Protein AF-Q9RZI8-F1 (afdb_monomer)

Solvent-accessible surface area (backbone atoms only — not comparable to full-atom values): 9640 Å² total; per-residue (Å²): 142,87,38,66,66,55,53,52,57,44,60,79,72,46,93,62,96,68,88,49,76,73,58,63,74,67,53,91,67,82,58,75,85,74,64,42,71,61,51,40,54,60,47,50,27,44,50,46,47,72,62,28,57,43,73,90,39,46,62,63,35,46,77,62,72,46,85,73,79,56,36,79,92,46,72,69,38,51,48,39,45,48,29,50,51,37,22,50,47,36,54,76,70,68,52,51,74,70,55,52,55,54,57,54,66,72,39,59,71,59,42,52,50,30,31,73,76,70,73,37,51,53,68,54,55,48,20,53,52,42,32,53,49,48,62,73,65,33,80,91,45,50,85,73,63,79,75,83,37,70,97,55,57,60,52,79,65,51,66,67,133

Mean predicted aligned error: 4.91 Å

Radius of gyration: 16.37 Å; Cα contacts (8 Å, |Δi|>4): 149; chains: 1; bounding box: 38×39×42 Å

Secondary structure (DSSP, 8-state):
---HHHHHHHHHH--SS---HHHHTTS-PPPGGG--HHHHHHHHHHHHHHH--SGGGHHHHHHTT--SPPPPP-HHHHHHHHHHHHHHHHHHTT--HHHHHHHHHT-HHHHHHHHHHHSS-HHHHHHHHHHHHHHHH-GGGGGG-----TTSSGGGG----

Organism: Deinococcus radiodurans (strain ATCC 13939 / DSM 20539 / JCM 16871 / CCUG 27074 / LMG 4051 / NBRC 15346 / NCIMB 9279 / VKM B-1422 / R1) (NCBI:txid243230)

pLDDT: mean 90.49, std 10.4, range [55.91, 98.44]

Sequence (161 aa):
MNSYVLDYSARQKVGGTHLTYNYLKQFPVLPPSVFNPSRLAFITPRVLELTYTAHDLSGFARDLGYAGEPFTWDDERRFWLRAELDALYFLLYGIERPDVDYIMETFPIVKRKDVAAHGSYRTKEAILSVYDELTALGLERLHEYASRVPGGAVAGGWGPE

Foldseek 3Di:
DDALVQVLQLVVQDPDPDDDPVSVVVGPDQDPVLCDQLNQQLLVLLVQLLPQQDPVCVVVCVVQVHPDHGHHDDPQLNLQSRLLVNLVVCVSVVPDLVRLLVSLVVCVVLQVVCCVVPVGSVSSVSNSVSNVVCVVCDSVRSVVDDGPRPDDDRNNPDGGD

Structure (mmCIF, N/CA/C/O backbone):
data_AF-Q9RZI8-F1
#
_entry.id   AF-Q9RZI8-F1
#
loop_
_atom_site.group_PDB
_atom_site.id
_atom_site.type_symbol
_atom_site.label_atom_id
_atom_site.label_alt_id
_atom_site.label_comp_id
_atom_site.label_asym_id
_atom_site.label_entity_id
_atom_site.label_seq_id
_atom_site.pdbx_PDB_ins_code
_atom_site.Cartn_x
_atom_site.Cartn_y
_atom_site.Cartn_z
_atom_site.occupancy
_atom_site.B_iso_or_equiv
_atom_site.auth_seq_id
_atom_site.auth_comp_id
_atom_site.auth_asym_id
_atom_site.auth_atom_id
_atom_site.pdbx_PDB_model_num
ATOM 1 N N . MET A 1 1 ? 6.864 -5.071 5.137 1.00 55.91 1 MET A N 1
ATOM 2 C CA . MET A 1 1 ? 6.200 -4.705 6.409 1.00 55.91 1 MET A CA 1
ATOM 3 C C . MET A 1 1 ? 5.611 -3.293 6.328 1.00 55.91 1 MET A C 1
ATOM 5 O O . MET A 1 1 ? 5.849 -2.495 7.214 1.00 55.91 1 MET A O 1
ATOM 9 N N . ASN A 1 2 ? 4.876 -2.970 5.262 1.00 72.44 2 ASN A N 1
ATOM 10 C CA . ASN A 1 2 ? 4.248 -1.656 5.084 1.00 72.44 2 ASN A CA 1
ATOM 11 C C . ASN A 1 2 ? 2.818 -1.905 4.604 1.00 72.44 2 ASN A C 1
ATOM 13 O O . ASN A 1 2 ? 2.560 -1.828 3.407 1.00 72.44 2 ASN A O 1
ATOM 17 N N . SER A 1 3 ? 1.942 -2.328 5.514 1.00 81.62 3 SER A N 1
ATOM 18 C CA . SER A 1 3 ? 0.512 -2.466 5.235 1.00 81.62 3 SER A CA 1
ATOM 19 C C . SER A 1 3 ? -0.312 -2.156 6.481 1.00 81.62 3 SER A C 1
ATOM 21 O O . SER A 1 3 ? 0.093 -2.506 7.594 1.00 81.62 3 SER A O 1
ATOM 23 N N . TYR A 1 4 ? -1.481 -1.534 6.308 1.00 86.00 4 TYR A N 1
ATOM 24 C CA . TYR A 1 4 ? -2.331 -1.134 7.441 1.00 86.00 4 TYR A CA 1
ATOM 25 C C . TYR A 1 4 ? -2.773 -2.318 8.310 1.00 86.00 4 TYR A C 1
ATOM 27 O O . TYR A 1 4 ? -2.841 -2.197 9.532 1.00 86.00 4 TYR A O 1
ATOM 35 N N . VAL A 1 5 ? -3.016 -3.484 7.706 1.00 85.38 5 VAL A N 1
ATOM 36 C CA . VAL A 1 5 ? -3.376 -4.716 8.429 1.00 85.38 5 VAL A CA 1
ATOM 37 C C . VAL A 1 5 ? -2.257 -5.213 9.353 1.00 85.38 5 VAL A C 1
ATOM 39 O O . VAL A 1 5 ? -2.513 -5.620 10.493 1.00 85.38 5 VAL A O 1
ATOM 42 N N . LEU A 1 6 ? -1.000 -5.138 8.903 1.00 81.56 6 LEU A N 1
ATOM 43 C CA . LEU A 1 6 ? 0.151 -5.512 9.719 1.00 81.56 6 LEU A CA 1
ATOM 44 C C . LEU A 1 6 ? 0.400 -4.470 10.814 1.00 81.56 6 LEU A C 1
ATOM 46 O O . LEU A 1 6 ? 0.623 -4.846 11.963 1.00 81.56 6 LEU A O 1
ATOM 50 N N . ASP A 1 7 ? 0.301 -3.181 10.484 1.00 81.69 7 ASP A N 1
ATOM 51 C CA . ASP A 1 7 ? 0.449 -2.084 11.445 1.00 81.69 7 ASP A CA 1
ATOM 52 C C . ASP A 1 7 ? -0.606 -2.155 12.549 1.00 81.69 7 ASP A C 1
ATOM 54 O O . ASP A 1 7 ? -0.292 -1.964 13.727 1.00 81.69 7 ASP A O 1
ATOM 58 N N . TYR A 1 8 ? -1.851 -2.466 12.187 1.00 81.81 8 TYR A N 1
ATOM 59 C CA . TYR A 1 8 ? -2.925 -2.687 13.145 1.00 81.81 8 TYR A CA 1
ATOM 60 C C . TYR A 1 8 ? -2.581 -3.850 14.080 1.00 81.81 8 TYR A C 1
ATOM 62 O O . TYR A 1 8 ? -2.585 -3.681 15.299 1.00 81.81 8 TYR A O 1
ATOM 70 N N . SER A 1 9 ? -2.185 -4.998 13.520 1.00 79.69 9 SER A N 1
ATOM 71 C CA . SER A 1 9 ? -1.791 -6.180 14.297 1.00 79.69 9 SER A CA 1
ATOM 72 C C . SER A 1 9 ? -0.621 -5.888 15.243 1.00 79.69 9 SER A C 1
ATOM 74 O O . SER A 1 9 ? -0.635 -6.298 16.406 1.00 79.69 9 SER A O 1
ATOM 76 N N . ALA A 1 10 ? 0.375 -5.134 14.773 1.00 79.69 10 ALA A N 1
ATOM 77 C CA . ALA A 1 10 ? 1.525 -4.731 15.567 1.00 79.69 10 ALA A CA 1
ATOM 78 C C . ALA A 1 10 ? 1.121 -3.823 16.737 1.00 79.69 10 ALA A C 1
ATOM 80 O O . ALA A 1 10 ? 1.550 -4.064 17.864 1.00 79.69 10 ALA A O 1
ATOM 81 N N . ARG A 1 11 ? 0.243 -2.837 16.515 1.00 79.88 11 ARG A N 1
ATOM 82 C CA . ARG A 1 11 ? -0.242 -1.922 17.568 1.00 79.88 11 ARG A CA 1
ATOM 83 C C . ARG A 1 11 ? -0.998 -2.634 18.689 1.00 79.88 11 ARG A C 1
ATOM 85 O O . ARG A 1 11 ? -0.915 -2.196 19.829 1.00 79.88 11 ARG A O 1
ATOM 92 N N . GLN A 1 12 ? -1.683 -3.740 18.395 1.00 78.31 12 GLN A N 1
ATOM 93 C CA . GLN A 1 12 ? -2.360 -4.538 19.428 1.00 78.31 12 GLN A CA 1
ATOM 94 C C . GLN A 1 12 ? -1.389 -5.334 20.312 1.00 78.31 12 GLN A C 1
ATOM 96 O O . GLN A 1 12 ? -1.748 -5.758 21.410 1.00 78.31 12 GLN A O 1
ATOM 101 N N . LYS A 1 13 ? -0.167 -5.590 19.831 1.00 68.69 13 LYS A N 1
ATOM 102 C CA . LYS A 1 13 ? 0.814 -6.460 20.500 1.00 68.69 13 LYS A CA 1
ATOM 103 C C . LYS A 1 13 ? 1.999 -5.697 21.081 1.00 68.69 13 LYS A C 1
ATOM 105 O O . LYS A 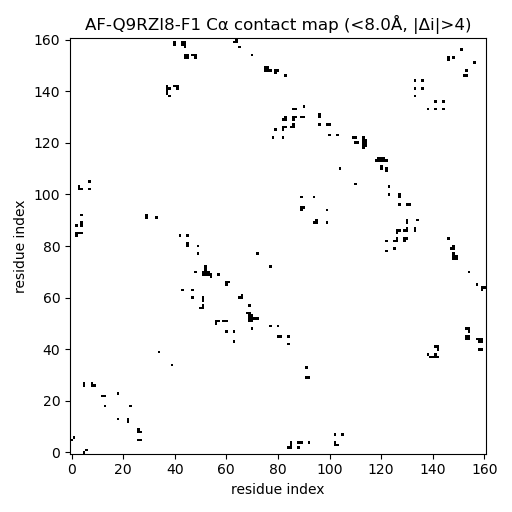1 13 ? 2.619 -6.172 22.028 1.00 68.69 13 LYS A O 1
ATOM 110 N N . VAL A 1 14 ? 2.314 -4.527 20.536 1.00 72.19 14 VAL A N 1
ATOM 111 C CA . VAL A 1 14 ? 3.476 -3.725 20.914 1.00 72.19 14 VAL A CA 1
ATOM 112 C C . VAL A 1 14 ? 3.014 -2.528 21.746 1.00 72.19 14 VAL A C 1
ATOM 114 O O . VAL A 1 14 ? 2.564 -1.519 21.215 1.00 72.19 14 VAL A O 1
ATOM 117 N N . GLY A 1 15 ? 3.148 -2.634 23.071 1.00 61.62 15 GLY A N 1
ATOM 118 C CA . GLY A 1 15 ? 2.777 -1.573 24.021 1.00 61.62 15 GLY A CA 1
ATOM 119 C C . GLY A 1 15 ? 3.808 -0.444 24.194 1.00 61.62 15 GLY A C 1
ATOM 120 O O . GLY A 1 15 ? 3.624 0.409 25.056 1.00 61.62 15 GLY A O 1
ATOM 121 N N . GLY A 1 16 ? 4.905 -0.437 23.428 1.00 65.00 16 GLY A N 1
ATOM 122 C CA . GLY A 1 16 ? 5.992 0.548 23.535 1.00 65.00 16 GLY A CA 1
ATOM 123 C C . GLY A 1 16 ? 6.615 0.899 22.179 1.00 65.00 16 GLY A C 1
ATOM 124 O O . GLY A 1 16 ? 6.138 0.468 21.138 1.00 65.00 16 GLY A O 1
ATOM 125 N N . THR A 1 17 ? 7.700 1.673 22.159 1.00 65.00 17 THR A N 1
ATOM 126 C CA . THR A 1 17 ? 8.378 2.093 20.910 1.00 65.00 17 THR A CA 1
ATOM 127 C C . THR A 1 17 ? 9.437 1.102 20.417 1.00 65.00 17 THR A C 1
ATOM 129 O O . THR A 1 17 ? 10.057 1.322 19.377 1.00 65.00 17 THR A O 1
ATOM 132 N N . HIS A 1 18 ? 9.654 0.007 21.149 1.00 59.19 18 HIS A N 1
ATOM 133 C CA . HIS A 1 18 ? 10.660 -1.003 20.836 1.00 59.19 18 HIS A CA 1
ATOM 134 C C . HIS A 1 18 ? 10.016 -2.287 20.315 1.00 59.19 18 HIS A C 1
ATOM 136 O O . HIS A 1 18 ? 9.215 -2.927 21.000 1.00 59.19 18 HIS A O 1
ATOM 142 N N . LEU A 1 19 ? 10.434 -2.705 19.120 1.00 62.00 19 LEU A N 1
ATOM 143 C CA . LEU A 1 19 ? 10.089 -4.001 18.555 1.00 62.00 19 LEU A CA 1
ATOM 144 C C . LEU A 1 19 ? 11.119 -5.040 19.017 1.00 62.00 19 LEU A C 1
ATOM 146 O O . LEU A 1 19 ? 12.236 -5.094 18.509 1.00 62.00 19 LEU A O 1
ATOM 150 N N . THR A 1 20 ? 10.763 -5.859 20.005 1.00 66.75 20 THR A N 1
ATOM 151 C CA . THR A 1 20 ? 11.610 -6.983 20.433 1.00 66.75 20 THR A CA 1
ATOM 152 C C . THR A 1 20 ? 11.391 -8.200 19.529 1.00 66.75 20 THR A C 1
ATOM 154 O O . THR A 1 20 ? 10.310 -8.388 18.967 1.00 66.75 20 THR A O 1
ATOM 157 N N . TYR A 1 21 ? 12.402 -9.072 19.415 1.00 60.22 21 TYR A N 1
ATOM 158 C CA . TYR A 1 21 ? 12.334 -10.306 18.611 1.00 60.22 21 TYR A CA 1
ATOM 159 C C . TYR A 1 21 ? 11.115 -11.185 18.938 1.00 60.22 21 TYR A C 1
ATOM 161 O O . TYR A 1 21 ? 10.581 -11.857 18.057 1.00 60.22 21 TYR A O 1
ATOM 169 N N . ASN A 1 22 ? 10.650 -11.161 20.189 1.00 60.66 22 ASN A N 1
ATOM 170 C CA . ASN A 1 22 ? 9.479 -11.920 20.621 1.00 60.66 22 ASN A CA 1
ATOM 171 C C . ASN A 1 22 ? 8.166 -11.369 20.047 1.00 60.66 22 ASN A C 1
ATOM 173 O O . ASN A 1 22 ? 7.269 -12.162 19.775 1.00 60.66 22 ASN A O 1
ATOM 177 N N . TYR A 1 23 ? 8.054 -10.054 19.825 1.00 57.78 23 TYR A N 1
ATOM 178 C CA . TYR A 1 23 ? 6.892 -9.463 19.152 1.00 57.78 23 TYR A CA 1
ATOM 179 C C . TYR A 1 23 ? 6.919 -9.731 17.649 1.00 57.78 23 TYR A C 1
ATOM 181 O O . TYR A 1 23 ? 5.894 -10.102 17.085 1.00 57.78 23 TYR A O 1
ATOM 189 N N . LEU A 1 24 ? 8.097 -9.649 17.019 1.00 60.41 24 LEU A N 1
ATOM 190 C CA . LEU A 1 24 ? 8.249 -9.935 15.589 1.00 60.41 24 LEU A CA 1
ATOM 191 C C . LEU A 1 24 ? 7.791 -11.361 15.233 1.00 60.41 24 LEU A C 1
ATOM 193 O O . LEU A 1 24 ? 7.086 -11.549 14.247 1.00 60.41 24 LEU A O 1
ATOM 197 N N . LYS A 1 25 ? 8.131 -12.358 16.062 1.00 62.91 25 LYS A N 1
ATOM 198 C CA . LYS A 1 25 ? 7.707 -13.760 15.869 1.00 62.91 25 LYS A CA 1
ATOM 199 C C . LYS A 1 25 ? 6.201 -13.995 16.040 1.00 62.91 25 LYS A C 1
ATOM 201 O O . LYS A 1 25 ? 5.721 -15.056 15.660 1.00 62.91 25 LYS A O 1
ATOM 206 N N . GLN A 1 26 ? 5.473 -13.049 16.634 1.00 70.44 26 GLN A N 1
ATOM 207 C CA . GLN A 1 26 ? 4.024 -13.142 16.843 1.00 70.44 26 GLN A CA 1
ATOM 208 C C . GLN A 1 26 ? 3.219 -12.400 15.777 1.00 70.44 26 GLN A C 1
ATOM 210 O O . GLN A 1 26 ? 1.989 -12.449 15.805 1.00 70.44 26 GLN A O 1
ATOM 215 N N . PHE A 1 27 ? 3.877 -11.683 14.865 1.00 74.75 27 PHE A N 1
ATOM 216 C CA . PHE A 1 27 ? 3.157 -10.990 13.811 1.00 74.75 27 PHE A CA 1
ATOM 217 C C . PHE A 1 27 ? 2.568 -11.997 12.829 1.00 74.75 27 PHE A C 1
ATOM 219 O O . PHE A 1 27 ? 3.256 -12.947 12.445 1.00 74.75 27 PHE A O 1
ATOM 226 N N . PRO A 1 28 ? 1.307 -11.800 12.407 1.00 75.81 28 PRO A N 1
ATOM 227 C CA . PRO A 1 28 ? 0.723 -12.620 11.368 1.00 75.81 28 PRO A CA 1
ATOM 228 C C . PRO A 1 28 ? 1.448 -12.262 10.067 1.00 75.81 28 PRO A C 1
ATOM 230 O O . PRO A 1 28 ? 1.145 -11.269 9.413 1.00 75.81 28 PRO A O 1
ATOM 233 N N . VAL A 1 29 ? 2.491 -13.012 9.727 1.00 82.12 29 VAL A N 1
ATOM 234 C CA . VAL A 1 29 ? 3.191 -12.892 8.448 1.00 82.12 29 VAL A CA 1
ATOM 235 C C . VAL A 1 29 ? 2.628 -13.969 7.538 1.00 82.12 29 VAL A C 1
ATOM 237 O O . VAL A 1 29 ? 2.623 -15.146 7.898 1.00 82.12 29 VAL A O 1
ATOM 240 N N . LEU A 1 30 ? 2.128 -13.560 6.372 1.00 86.31 30 LEU A N 1
ATOM 241 C CA . LEU A 1 30 ? 1.612 -14.497 5.378 1.00 86.31 30 LEU A CA 1
ATOM 242 C C . LEU A 1 30 ? 2.725 -15.474 4.962 1.00 86.31 30 LEU A C 1
ATOM 244 O O . LEU A 1 30 ? 3.848 -15.032 4.695 1.00 86.31 30 LEU A O 1
ATOM 248 N N . PRO A 1 31 ? 2.452 -16.790 4.903 1.00 88.62 31 PRO A N 1
ATOM 249 C CA . PRO A 1 31 ? 3.459 -17.754 4.493 1.00 88.62 31 PRO A CA 1
ATOM 250 C C . PRO A 1 31 ? 3.811 -17.564 3.008 1.00 88.62 31 PRO A C 1
ATOM 252 O O . PRO A 1 31 ? 2.955 -17.138 2.227 1.00 88.62 31 PRO A O 1
ATOM 255 N N . PRO A 1 32 ? 5.031 -17.942 2.577 1.00 88.75 32 PRO A N 1
ATOM 256 C CA . PRO A 1 32 ? 5.457 -17.814 1.181 1.00 88.75 32 PRO A CA 1
ATOM 257 C C . PRO A 1 32 ? 4.489 -18.437 0.164 1.00 88.75 32 PRO A C 1
ATOM 259 O O . PRO A 1 32 ? 4.335 -17.919 -0.935 1.00 88.75 32 PRO A O 1
ATOM 262 N N . SER A 1 33 ? 3.775 -19.501 0.549 1.00 90.31 33 SER A N 1
ATOM 263 C CA . SER A 1 33 ? 2.777 -20.182 -0.287 1.00 90.31 33 SER A CA 1
ATOM 264 C C . SER A 1 33 ? 1.598 -19.302 -0.718 1.00 90.31 33 SER A C 1
ATOM 266 O O . SER A 1 33 ? 0.904 -19.645 -1.670 1.00 90.31 33 SER A O 1
ATOM 268 N N . VAL A 1 34 ? 1.351 -18.174 -0.041 1.00 91.56 34 VAL A N 1
ATOM 269 C CA . VAL A 1 34 ? 0.324 -17.201 -0.444 1.00 91.56 34 VAL A CA 1
ATOM 270 C C . VAL A 1 34 ? 0.752 -16.425 -1.692 1.00 91.56 34 VAL A C 1
ATOM 272 O O . VAL A 1 34 ? -0.110 -15.980 -2.447 1.00 91.56 34 VAL A O 1
ATOM 275 N N . PHE A 1 35 ? 2.047 -16.278 -1.964 1.00 91.25 35 PHE A N 1
ATOM 276 C CA . PHE A 1 35 ? 2.558 -15.459 -3.064 1.00 91.25 35 PHE A CA 1
ATOM 277 C C . PHE A 1 35 ? 2.752 -16.291 -4.338 1.00 91.25 35 PHE A C 1
ATOM 279 O O . PHE A 1 35 ? 3.868 -16.606 -4.738 1.00 91.25 35 PHE A O 1
ATOM 286 N N . ASN A 1 36 ? 1.638 -16.669 -4.971 1.00 93.12 36 ASN A N 1
ATOM 287 C CA . ASN A 1 36 ? 1.650 -17.324 -6.282 1.00 93.12 36 ASN A CA 1
ATOM 288 C C . ASN A 1 36 ? 2.055 -16.339 -7.411 1.00 93.12 36 ASN A C 1
ATOM 290 O O . ASN A 1 36 ? 2.044 -15.124 -7.187 1.00 93.12 36 ASN A O 1
ATOM 294 N N . PRO A 1 37 ? 2.375 -16.823 -8.629 1.00 92.50 37 PRO A N 1
ATOM 295 C CA . PRO A 1 37 ? 2.821 -15.960 -9.728 1.00 92.50 37 PRO A CA 1
ATOM 296 C C . PRO A 1 37 ? 1.855 -14.817 -10.075 1.00 92.50 37 PRO A C 1
ATOM 298 O O . PRO A 1 37 ? 2.297 -13.694 -10.280 1.00 92.50 37 PRO A O 1
ATOM 301 N N . SER A 1 38 ? 0.538 -15.060 -10.054 1.00 91.75 38 SER A N 1
ATOM 302 C CA . SER A 1 38 ? -0.483 -14.029 -10.323 1.00 91.75 38 SER A CA 1
ATOM 303 C C . SER A 1 38 ? -0.422 -12.881 -9.304 1.00 91.75 38 SER A C 1
ATOM 305 O O . SER A 1 38 ? -0.414 -11.702 -9.660 1.00 91.75 38 SER A O 1
ATOM 307 N N . ARG A 1 39 ? -0.287 -13.213 -8.014 1.00 94.62 39 ARG A N 1
ATOM 308 C CA . ARG A 1 39 ? -0.158 -12.224 -6.931 1.00 94.62 39 ARG A CA 1
ATOM 309 C C . ARG A 1 39 ? 1.187 -11.502 -6.985 1.00 94.62 39 ARG A C 1
ATOM 311 O O . ARG A 1 39 ? 1.233 -10.299 -6.746 1.00 94.62 39 ARG A O 1
ATOM 318 N N . LEU A 1 40 ? 2.272 -12.199 -7.322 1.00 94.81 40 LEU A N 1
ATOM 319 C CA . LEU A 1 40 ? 3.593 -11.587 -7.495 1.00 94.81 40 LEU A CA 1
ATOM 320 C C . LEU A 1 40 ? 3.622 -10.617 -8.681 1.00 94.81 40 LEU A C 1
ATOM 322 O O . LEU A 1 40 ? 4.126 -9.508 -8.530 1.00 94.81 40 LEU A O 1
ATOM 326 N N . ALA A 1 41 ? 3.005 -10.968 -9.809 1.00 94.62 41 ALA A N 1
ATOM 327 C CA . ALA A 1 41 ? 2.867 -10.077 -10.959 1.00 94.62 41 ALA A CA 1
ATOM 328 C C . ALA A 1 41 ? 2.090 -8.792 -10.617 1.00 94.62 41 ALA A C 1
ATOM 330 O O . ALA A 1 41 ? 2.362 -7.733 -11.176 1.00 94.62 41 ALA A O 1
ATOM 331 N N . PHE A 1 42 ? 1.167 -8.848 -9.649 1.00 95.88 42 PHE A N 1
ATOM 332 C CA . PHE A 1 42 ? 0.494 -7.660 -9.122 1.00 95.88 42 PHE A CA 1
ATOM 333 C C . PHE A 1 42 ? 1.376 -6.858 -8.147 1.00 95.88 42 PHE A C 1
ATOM 335 O O . PHE A 1 42 ? 1.435 -5.629 -8.226 1.00 95.88 42 PHE A O 1
ATOM 342 N N . ILE A 1 43 ? 2.035 -7.531 -7.199 1.00 96.50 43 ILE A N 1
ATOM 343 C CA . ILE A 1 43 ? 2.752 -6.894 -6.082 1.00 96.50 43 ILE A CA 1
ATOM 344 C C . ILE A 1 43 ? 4.088 -6.299 -6.534 1.00 96.50 43 ILE A C 1
ATOM 346 O O . ILE A 1 43 ? 4.382 -5.141 -6.231 1.00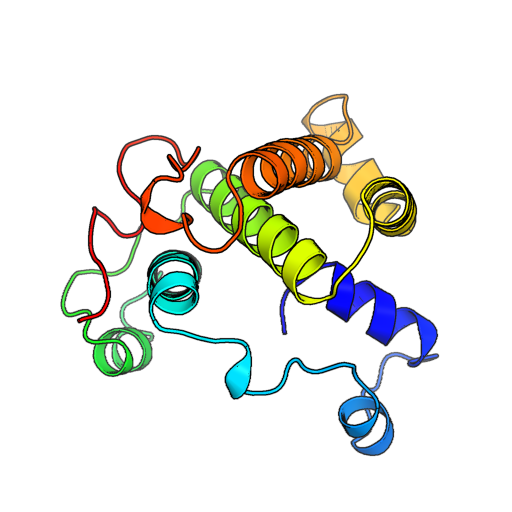 96.50 43 ILE A O 1
ATOM 350 N N . THR A 1 44 ? 4.902 -7.076 -7.244 1.00 96.44 44 THR A N 1
ATOM 351 C CA . THR A 1 44 ? 6.292 -6.739 -7.568 1.00 96.44 44 THR A CA 1
ATOM 352 C C . THR A 1 44 ? 6.450 -5.413 -8.314 1.00 96.44 44 THR A C 1
ATOM 354 O O . THR A 1 44 ? 7.230 -4.593 -7.832 1.00 96.44 44 THR A O 1
ATOM 357 N N . PRO A 1 45 ? 5.721 -5.112 -9.410 1.00 96.81 45 PRO A N 1
ATOM 358 C CA . PRO A 1 45 ? 5.902 -3.839 -10.113 1.00 96.81 45 PRO A CA 1
ATOM 359 C C . PRO A 1 45 ? 5.477 -2.633 -9.260 1.00 96.81 45 PRO A C 1
ATOM 361 O O . PRO A 1 45 ? 6.107 -1.579 -9.320 1.00 96.81 45 PRO A O 1
ATOM 364 N N . ARG A 1 46 ? 4.475 -2.791 -8.382 1.00 97.50 46 ARG A N 1
ATOM 365 C CA . ARG A 1 46 ? 4.053 -1.728 -7.452 1.00 97.50 46 ARG A CA 1
ATOM 366 C C . ARG A 1 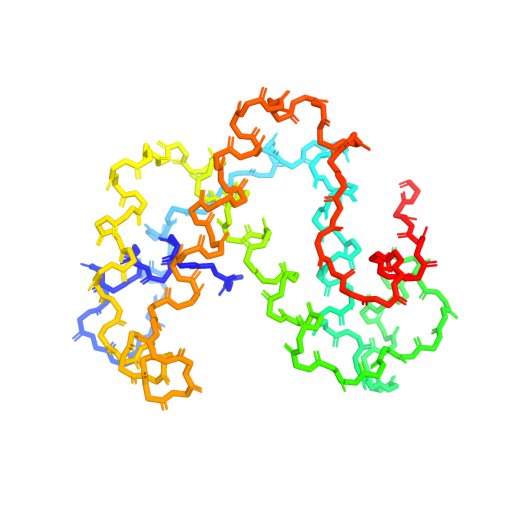46 ? 5.111 -1.455 -6.390 1.00 97.50 46 ARG A C 1
ATOM 368 O O . ARG A 1 46 ? 5.394 -0.300 -6.083 1.00 97.50 46 ARG A O 1
ATOM 375 N N . VAL A 1 47 ? 5.705 -2.510 -5.832 1.00 96.50 47 VAL A N 1
ATOM 376 C CA . VAL A 1 47 ? 6.802 -2.392 -4.862 1.00 96.50 47 VAL A CA 1
ATOM 377 C C . VAL A 1 47 ? 8.046 -1.807 -5.528 1.00 96.50 47 VAL A C 1
ATOM 379 O O . VAL A 1 47 ? 8.668 -0.915 -4.956 1.00 96.50 47 VAL A O 1
ATOM 382 N N . LEU A 1 48 ? 8.373 -2.250 -6.744 1.00 97.00 48 LEU A N 1
ATOM 383 C CA . LEU A 1 48 ? 9.482 -1.718 -7.527 1.00 97.00 48 LEU A CA 1
ATOM 384 C C . LEU A 1 48 ? 9.345 -0.202 -7.705 1.00 97.00 48 LEU A C 1
ATOM 386 O O . LEU A 1 48 ? 10.264 0.525 -7.339 1.00 97.00 48 LEU A O 1
ATOM 390 N N . GLU A 1 49 ? 8.199 0.278 -8.191 1.00 97.25 49 GLU A N 1
ATOM 391 C CA . GLU A 1 49 ? 7.973 1.711 -8.408 1.00 97.25 49 GLU A CA 1
ATOM 392 C C . GLU A 1 49 ? 7.978 2.515 -7.096 1.00 97.25 49 GLU A C 1
ATOM 394 O O . GLU A 1 49 ? 8.505 3.627 -7.026 1.00 97.25 49 GLU A O 1
ATOM 399 N N . LEU A 1 50 ? 7.439 1.947 -6.014 1.00 96.62 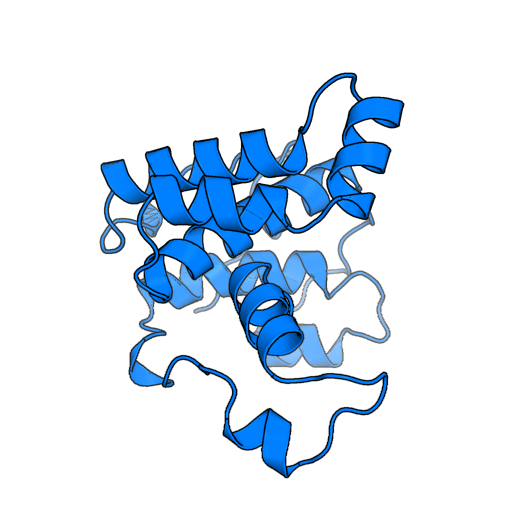50 LEU A N 1
ATOM 400 C CA . LEU A 1 50 ? 7.446 2.597 -4.703 1.00 96.62 50 LEU A CA 1
ATOM 401 C C . LEU A 1 50 ? 8.844 2.706 -4.082 1.00 96.62 50 LEU A C 1
ATOM 403 O O . LEU A 1 50 ? 9.073 3.631 -3.289 1.00 96.62 50 LEU A O 1
ATOM 407 N N . THR A 1 51 ? 9.740 1.771 -4.398 1.00 95.62 51 THR A N 1
ATOM 408 C CA . THR A 1 51 ? 11.064 1.661 -3.782 1.00 95.62 51 THR A CA 1
ATOM 409 C C . THR A 1 51 ? 12.159 2.271 -4.648 1.00 95.62 51 THR A C 1
ATOM 411 O O . THR A 1 51 ? 12.968 3.027 -4.123 1.00 95.62 51 THR A O 1
ATOM 414 N N . TYR A 1 52 ? 12.214 1.989 -5.950 1.00 96.12 52 TYR A N 1
ATOM 415 C CA . TYR A 1 52 ? 13.335 2.374 -6.806 1.00 96.12 52 TYR A CA 1
ATOM 416 C C . TYR A 1 52 ? 13.248 3.835 -7.276 1.00 96.12 52 TYR A C 1
ATOM 418 O O . TYR A 1 52 ? 12.988 4.109 -8.440 1.00 96.12 52 TYR A O 1
ATOM 426 N N . THR A 1 53 ? 13.478 4.790 -6.370 1.00 95.06 53 THR A N 1
ATOM 427 C CA . THR A 1 53 ? 13.390 6.238 -6.660 1.00 95.06 53 THR A CA 1
ATOM 428 C C . THR A 1 53 ? 14.745 6.945 -6.787 1.00 95.06 53 THR A C 1
ATOM 430 O O . THR A 1 53 ? 14.793 8.156 -6.979 1.00 95.06 53 THR A O 1
ATOM 433 N N . ALA A 1 54 ? 15.857 6.222 -6.627 1.00 93.56 54 ALA A N 1
ATOM 434 C CA . ALA A 1 54 ? 17.215 6.751 -6.765 1.00 93.56 54 ALA A CA 1
ATOM 435 C C . ALA A 1 54 ? 18.191 5.656 -7.226 1.00 93.56 54 ALA A C 1
ATOM 437 O O . ALA A 1 54 ? 17.980 4.475 -6.943 1.00 93.56 54 ALA A O 1
ATOM 438 N N . HIS A 1 55 ? 19.289 6.038 -7.888 1.00 93.94 55 HIS A N 1
ATOM 439 C CA . HIS A 1 55 ? 20.277 5.093 -8.434 1.00 93.94 55 HIS A CA 1
ATOM 440 C C . HIS A 1 55 ? 20.954 4.206 -7.381 1.00 93.94 55 HIS A C 1
ATOM 442 O O . HIS A 1 55 ? 21.311 3.065 -7.686 1.00 93.94 55 HIS A O 1
ATOM 448 N N . ASP A 1 56 ? 21.068 4.677 -6.139 1.00 94.81 56 ASP A N 1
ATOM 449 C CA . ASP A 1 56 ? 21.612 3.896 -5.019 1.00 94.81 56 ASP A CA 1
ATOM 450 C C . ASP A 1 56 ? 20.793 2.621 -4.747 1.00 94.81 56 ASP A C 1
ATOM 452 O O . ASP A 1 56 ? 21.314 1.630 -4.240 1.00 94.81 56 ASP A O 1
ATOM 456 N N . LEU A 1 57 ? 19.519 2.605 -5.153 1.00 92.75 57 LEU A N 1
ATOM 457 C CA . LEU A 1 57 ? 18.618 1.455 -5.048 1.00 92.75 57 LEU A CA 1
ATOM 458 C C . LEU A 1 57 ? 18.637 0.563 -6.303 1.00 92.75 57 LEU A C 1
ATOM 460 O O . LEU A 1 57 ? 17.836 -0.362 -6.416 1.00 92.75 57 LEU A O 1
ATOM 464 N N . SER A 1 58 ? 19.571 0.787 -7.234 1.00 92.62 58 SER A N 1
ATOM 465 C CA . SER A 1 58 ? 19.703 -0.026 -8.453 1.00 92.62 58 SER A CA 1
ATOM 466 C C . SER A 1 58 ? 20.000 -1.498 -8.166 1.00 92.62 58 SER A C 1
ATOM 468 O O . SER A 1 58 ? 19.615 -2.352 -8.955 1.00 92.62 58 SER A O 1
ATOM 470 N N . GLY A 1 59 ? 20.647 -1.820 -7.038 1.00 93.75 59 GLY A N 1
ATOM 471 C CA . GLY A 1 59 ? 20.829 -3.210 -6.603 1.00 93.75 59 GLY A CA 1
ATOM 472 C C . GLY A 1 59 ? 19.493 -3.924 -6.401 1.00 93.75 59 GLY A C 1
ATOM 473 O O . GLY A 1 59 ? 19.263 -4.964 -7.003 1.00 93.75 59 GLY A O 1
ATOM 474 N N . PHE A 1 60 ? 18.577 -3.296 -5.660 1.00 93.12 60 PHE A N 1
ATOM 475 C CA . PHE A 1 60 ? 17.226 -3.810 -5.436 1.00 93.12 60 PHE A CA 1
ATOM 476 C C . PHE A 1 60 ? 16.444 -3.985 -6.746 1.00 93.12 60 PHE A C 1
ATOM 478 O O . PHE A 1 60 ? 15.791 -5.003 -6.946 1.00 93.12 60 PHE A O 1
ATOM 485 N N . ALA A 1 61 ? 16.531 -3.009 -7.653 1.00 93.94 61 ALA A N 1
ATOM 486 C CA . ALA A 1 61 ? 15.881 -3.096 -8.958 1.00 93.94 61 ALA A CA 1
ATOM 487 C C . ALA A 1 61 ? 16.418 -4.265 -9.802 1.00 93.94 61 ALA A C 1
ATOM 489 O O . ALA A 1 61 ? 15.632 -5.029 -10.362 1.00 93.94 61 ALA A O 1
ATOM 490 N N . ARG A 1 62 ? 17.746 -4.447 -9.837 1.00 94.12 62 ARG A N 1
ATOM 491 C CA . ARG A 1 62 ? 18.389 -5.557 -10.553 1.00 94.12 62 ARG A CA 1
ATOM 492 C C . ARG A 1 62 ? 18.010 -6.918 -9.981 1.00 94.12 62 ARG A C 1
ATOM 494 O O . ARG A 1 62 ? 17.781 -7.833 -10.762 1.00 94.12 62 ARG A O 1
ATOM 501 N N . ASP A 1 63 ? 17.894 -7.039 -8.660 1.00 93.50 63 ASP A N 1
ATOM 502 C CA . ASP A 1 63 ? 17.468 -8.285 -8.006 1.00 93.50 63 ASP A CA 1
ATOM 503 C C . ASP A 1 63 ? 16.032 -8.684 -8.397 1.00 93.50 63 ASP A C 1
ATOM 505 O O . ASP A 1 63 ? 15.693 -9.865 -8.386 1.00 93.50 63 ASP A O 1
ATOM 509 N N . LEU A 1 64 ? 15.198 -7.712 -8.783 1.00 92.88 64 LEU A N 1
ATOM 510 C CA . LEU A 1 64 ? 13.859 -7.941 -9.335 1.00 92.88 64 LEU A CA 1
ATOM 511 C C . LEU A 1 64 ? 13.846 -8.157 -10.857 1.00 92.88 64 LEU A C 1
ATOM 513 O O . LEU A 1 64 ? 12.782 -8.424 -11.407 1.00 92.88 64 LEU A O 1
ATOM 517 N N . GLY A 1 65 ? 14.986 -8.031 -11.543 1.00 94.38 65 GLY A N 1
ATOM 518 C CA . GLY A 1 65 ? 15.085 -8.118 -13.004 1.00 94.38 65 GLY A CA 1
ATOM 519 C C . GLY A 1 65 ? 14.786 -6.808 -13.745 1.00 94.38 65 GLY A C 1
ATOM 520 O O . GLY A 1 65 ? 14.629 -6.816 -14.965 1.00 94.38 65 GLY A O 1
ATOM 521 N N . TYR A 1 66 ? 14.714 -5.670 -13.047 1.00 95.00 66 TYR A N 1
ATOM 522 C CA . TYR A 1 66 ? 14.506 -4.361 -13.667 1.00 95.00 66 TYR A CA 1
ATOM 523 C C . TYR A 1 66 ? 15.839 -3.660 -13.960 1.00 95.00 66 TYR A C 1
ATOM 525 O O . TYR A 1 66 ? 16.648 -3.422 -13.062 1.00 95.00 66 TYR A O 1
ATOM 533 N N . ALA A 1 67 ? 16.046 -3.297 -15.228 1.00 92.56 67 ALA A N 1
ATOM 534 C CA . ALA A 1 67 ? 17.256 -2.627 -15.718 1.00 92.56 67 ALA A CA 1
ATOM 535 C C . ALA A 1 67 ? 17.017 -1.176 -16.184 1.00 92.56 67 ALA A C 1
ATOM 537 O O . ALA A 1 67 ? 17.903 -0.579 -16.793 1.00 92.56 67 ALA A O 1
ATOM 538 N N . GLY A 1 68 ? 15.820 -0.628 -15.949 1.00 92.81 68 GLY A N 1
ATOM 539 C CA . GLY A 1 68 ? 15.485 0.748 -16.314 1.00 92.81 68 GLY A CA 1
ATOM 540 C C . GLY A 1 68 ? 15.999 1.785 -15.313 1.00 92.81 68 GLY A C 1
ATOM 541 O O . GLY A 1 68 ? 16.662 1.458 -14.331 1.00 92.81 68 GLY A O 1
ATOM 542 N N . GLU A 1 69 ? 15.650 3.045 -15.560 1.00 95.44 69 GLU A N 1
ATOM 543 C CA . GLU A 1 69 ? 15.994 4.176 -14.693 1.00 95.44 69 GLU A CA 1
ATOM 544 C C . GLU A 1 69 ? 15.124 4.223 -13.423 1.00 95.44 69 GLU A C 1
ATOM 546 O O . GLU A 1 69 ? 14.006 3.687 -13.428 1.00 95.44 69 GLU A O 1
ATOM 551 N N . PRO A 1 70 ? 15.596 4.878 -12.341 1.00 96.00 70 PRO A N 1
ATOM 552 C CA . PRO A 1 70 ? 14.782 5.108 -11.157 1.00 96.00 70 PRO A CA 1
ATOM 553 C C . PRO A 1 70 ? 13.489 5.862 -11.480 1.00 96.00 70 PRO A C 1
ATOM 555 O O . PRO A 1 70 ? 13.461 6.790 -12.291 1.00 96.00 70 PRO A O 1
ATOM 558 N N . PHE A 1 71 ? 12.413 5.502 -10.789 1.00 95.19 71 PHE A N 1
ATOM 559 C CA . PHE A 1 71 ? 11.122 6.160 -10.923 1.00 95.19 71 PHE A CA 1
ATOM 560 C C . PHE A 1 71 ? 11.160 7.544 -10.276 1.00 95.19 71 PHE A C 1
ATOM 562 O O . PHE A 1 71 ? 11.643 7.725 -9.156 1.00 95.19 71 PHE A O 1
ATOM 569 N N . THR A 1 72 ? 10.616 8.536 -10.980 1.00 94.50 72 THR A N 1
ATOM 570 C CA . THR A 1 72 ? 10.457 9.881 -10.423 1.00 94.50 72 THR A CA 1
ATOM 571 C C . THR A 1 72 ? 9.452 9.850 -9.276 1.00 94.50 72 THR A C 1
ATOM 573 O O . THR A 1 72 ? 8.428 9.171 -9.344 1.00 94.50 72 THR A O 1
ATOM 576 N N . TRP A 1 73 ? 9.743 10.590 -8.207 1.00 94.56 73 TRP A N 1
ATOM 577 C CA . TRP A 1 73 ? 8.822 10.715 -7.085 1.00 94.56 73 TRP A CA 1
ATOM 578 C C . TRP A 1 73 ? 7.544 11.449 -7.510 1.00 94.56 73 TRP A C 1
ATOM 580 O O . TRP A 1 73 ? 7.597 12.618 -7.884 1.00 94.56 73 TRP A O 1
ATOM 590 N N . ASP A 1 74 ? 6.402 10.775 -7.390 1.00 95.56 74 ASP A N 1
ATOM 591 C CA . ASP A 1 74 ? 5.071 11.324 -7.657 1.00 95.56 74 ASP A CA 1
ATOM 592 C C . ASP A 1 74 ? 4.117 10.918 -6.523 1.00 95.56 74 ASP A C 1
ATOM 594 O O . ASP A 1 74 ? 3.851 9.732 -6.314 1.00 95.56 74 ASP A O 1
ATOM 598 N N . ASP A 1 75 ? 3.627 11.893 -5.755 1.00 95.31 75 ASP A N 1
ATOM 599 C CA . ASP A 1 75 ? 2.794 11.632 -4.575 1.00 95.31 75 ASP A CA 1
ATOM 600 C C . ASP A 1 75 ? 1.457 10.962 -4.922 1.00 95.31 75 ASP A C 1
ATOM 602 O O . ASP A 1 75 ? 0.988 10.102 -4.172 1.00 95.31 75 ASP A O 1
ATOM 606 N N . GLU A 1 76 ? 0.858 11.305 -6.062 1.00 96.12 76 GLU A N 1
ATOM 607 C CA . GLU A 1 76 ? -0.442 10.780 -6.475 1.00 96.12 76 GLU A CA 1
ATOM 608 C C . GLU A 1 76 ? -0.315 9.338 -6.979 1.00 96.12 76 GLU A C 1
ATOM 610 O O . GLU A 1 76 ? -1.105 8.468 -6.601 1.00 96.12 76 GLU A O 1
ATOM 615 N N . ARG A 1 77 ? 0.727 9.037 -7.764 1.00 96.75 77 ARG A N 1
ATOM 616 C CA . ARG A 1 77 ? 1.029 7.652 -8.155 1.00 96.75 77 ARG A CA 1
ATOM 617 C C . ARG A 1 77 ? 1.308 6.793 -6.930 1.00 96.75 77 ARG A C 1
ATOM 619 O O . ARG A 1 77 ? 0.729 5.718 -6.775 1.00 96.75 77 ARG A O 1
ATOM 626 N N . ARG A 1 78 ? 2.138 7.287 -6.008 1.00 96.69 78 ARG A N 1
ATOM 627 C CA . ARG A 1 78 ? 2.488 6.576 -4.767 1.00 96.69 78 ARG A CA 1
ATOM 628 C C . ARG A 1 78 ? 1.277 6.331 -3.875 1.00 96.69 78 ARG A C 1
ATOM 630 O O . ARG A 1 78 ? 1.211 5.276 -3.244 1.00 96.69 78 ARG A O 1
ATOM 637 N N . PHE A 1 79 ? 0.339 7.274 -3.821 1.00 97.12 79 PHE A N 1
ATOM 638 C CA . PHE A 1 79 ? -0.923 7.118 -3.103 1.00 97.12 79 PHE A CA 1
ATOM 639 C C . PHE A 1 79 ? -1.710 5.906 -3.620 1.00 97.12 79 PHE A C 1
ATOM 641 O O . PHE A 1 79 ? -2.019 5.007 -2.836 1.00 97.12 79 PHE A O 1
ATOM 648 N N . TRP A 1 80 ? -1.956 5.829 -4.931 1.00 98.00 80 TRP A N 1
ATOM 649 C CA . TRP A 1 80 ? -2.714 4.720 -5.520 1.00 98.00 80 TRP A CA 1
ATOM 650 C C . TRP A 1 80 ? -1.983 3.384 -5.427 1.00 98.00 80 TRP A C 1
ATOM 652 O O . TRP A 1 80 ? -2.591 2.396 -5.028 1.00 98.00 80 TRP A O 1
ATOM 662 N N . LEU A 1 81 ? -0.673 3.345 -5.689 1.00 97.94 81 LEU A N 1
ATOM 663 C CA . LEU A 1 81 ? 0.125 2.119 -5.548 1.00 97.94 81 LEU A CA 1
ATOM 664 C C . LEU A 1 81 ? 0.024 1.523 -4.139 1.00 97.94 81 LEU A C 1
ATOM 666 O O . LEU A 1 81 ? -0.105 0.309 -3.982 1.00 97.94 81 LEU A O 1
ATOM 670 N N . ARG A 1 82 ? 0.070 2.375 -3.106 1.00 97.62 82 ARG A N 1
ATOM 671 C CA . ARG A 1 82 ? -0.083 1.945 -1.710 1.00 97.62 82 ARG A CA 1
ATOM 672 C C . ARG A 1 82 ? -1.504 1.488 -1.418 1.00 97.62 82 ARG A C 1
ATOM 674 O O . ARG A 1 82 ? -1.658 0.405 -0.871 1.00 97.62 82 ARG A O 1
ATOM 681 N N . ALA A 1 83 ? -2.514 2.254 -1.835 1.00 97.88 83 ALA A N 1
ATOM 682 C CA . ALA A 1 83 ? -3.913 1.887 -1.631 1.00 97.88 83 ALA A CA 1
ATOM 683 C C . ALA A 1 83 ? -4.251 0.521 -2.259 1.00 97.88 83 ALA A C 1
ATOM 685 O O . ALA A 1 83 ? -4.926 -0.296 -1.635 1.00 97.88 83 ALA A O 1
ATOM 686 N N . GLU A 1 84 ? -3.728 0.243 -3.456 1.00 98.12 84 GLU A N 1
ATOM 687 C CA . GLU A 1 84 ? -3.902 -1.040 -4.142 1.00 98.12 84 GLU A CA 1
ATOM 688 C C . GLU A 1 84 ? -3.213 -2.200 -3.419 1.00 98.12 84 GLU A C 1
ATOM 690 O O . GLU A 1 84 ? -3.792 -3.280 -3.283 1.00 98.12 84 GLU A O 1
ATOM 695 N N . LEU A 1 85 ? -1.993 -1.982 -2.919 1.00 97.94 85 LEU A N 1
ATOM 696 C CA . LEU A 1 85 ? -1.291 -2.978 -2.112 1.00 97.94 85 LEU A CA 1
ATOM 697 C C . LEU A 1 85 ? -2.011 -3.231 -0.783 1.00 97.94 85 LEU A C 1
ATOM 699 O O . LEU A 1 85 ? -2.203 -4.387 -0.417 1.00 97.94 85 LEU A O 1
ATOM 703 N N . ASP A 1 86 ? -2.428 -2.183 -0.072 1.00 98.00 86 ASP A N 1
ATOM 704 C CA . ASP A 1 86 ? -3.146 -2.296 1.200 1.00 98.00 86 ASP A CA 1
ATOM 705 C C . ASP A 1 86 ? -4.457 -3.074 1.039 1.00 98.00 86 ASP A C 1
ATOM 707 O O . ASP A 1 86 ? -4.709 -4.005 1.805 1.00 98.00 86 ASP A O 1
ATOM 711 N N . ALA A 1 87 ? -5.248 -2.759 0.009 1.00 97.94 87 ALA A N 1
ATOM 712 C CA . ALA A 1 87 ? -6.471 -3.487 -0.322 1.00 97.94 87 ALA A CA 1
ATOM 713 C C . ALA A 1 87 ? -6.203 -4.976 -0.596 1.00 97.94 87 ALA A C 1
ATOM 715 O O . ALA A 1 87 ? -6.876 -5.840 -0.027 1.0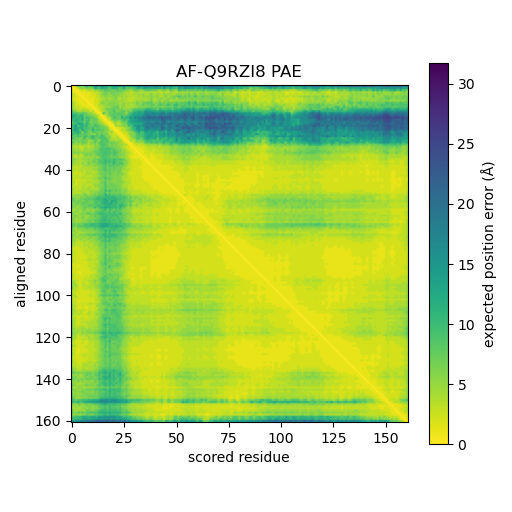0 97.94 87 ALA A O 1
ATOM 716 N N . LEU A 1 88 ? -5.182 -5.288 -1.407 1.00 97.19 88 LEU A N 1
ATOM 717 C CA . LEU A 1 88 ? -4.779 -6.671 -1.658 1.00 97.19 88 LEU A CA 1
ATOM 718 C C . LEU A 1 88 ? -4.370 -7.374 -0.359 1.00 97.19 88 LEU A C 1
ATOM 720 O O . LEU A 1 88 ? -4.791 -8.503 -0.120 1.00 97.19 88 LEU A O 1
ATOM 724 N N . TYR A 1 89 ? -3.579 -6.730 0.502 1.00 96.25 89 TYR A N 1
ATOM 725 C CA . TYR A 1 89 ? -3.177 -7.339 1.766 1.00 96.25 89 TYR A CA 1
ATOM 726 C C . TYR A 1 89 ? -4.379 -7.596 2.675 1.00 96.25 89 TYR A C 1
ATOM 728 O O . TYR A 1 89 ? -4.474 -8.700 3.197 1.00 96.25 89 TYR A O 1
ATOM 736 N N . PHE A 1 90 ? -5.335 -6.674 2.819 1.00 96.69 90 PHE A N 1
ATOM 737 C CA . PHE A 1 90 ? -6.558 -6.954 3.585 1.00 96.69 90 PHE A CA 1
ATOM 738 C C . PHE A 1 90 ? -7.263 -8.236 3.113 1.00 96.69 90 PHE A C 1
ATOM 740 O O . PHE A 1 90 ? -7.632 -9.064 3.947 1.00 96.69 90 PHE A O 1
ATOM 747 N N . LEU A 1 91 ? -7.352 -8.455 1.796 1.00 96.38 91 LEU A N 1
ATOM 748 C CA . LEU A 1 91 ? -7.899 -9.691 1.225 1.00 96.38 91 LEU A CA 1
ATOM 749 C C . LEU A 1 91 ? -7.034 -10.921 1.520 1.00 96.38 91 LEU A C 1
ATOM 751 O O . LEU A 1 91 ? -7.559 -11.956 1.925 1.00 96.38 91 LEU A O 1
ATOM 755 N N . LEU A 1 92 ? -5.711 -10.828 1.362 1.00 94.88 92 LEU A N 1
ATOM 756 C CA . LEU A 1 92 ? -4.797 -11.944 1.641 1.00 94.88 92 LEU A CA 1
ATOM 757 C C . LEU A 1 92 ? -4.788 -12.347 3.122 1.00 94.88 92 LEU A C 1
ATOM 759 O O . LEU A 1 92 ? -4.568 -13.514 3.440 1.00 94.88 92 LEU A O 1
ATOM 763 N N . TYR A 1 93 ? -5.034 -11.390 4.015 1.00 91.81 93 TYR A N 1
ATOM 764 C CA . TYR A 1 93 ? -5.201 -11.616 5.449 1.00 91.81 93 TYR A CA 1
ATOM 765 C C . TYR A 1 93 ? -6.603 -12.116 5.832 1.00 91.81 93 TYR A C 1
ATOM 767 O O . TYR A 1 93 ? -6.817 -12.448 6.996 1.00 91.81 93 TYR A O 1
ATOM 775 N N . GLY A 1 94 ? -7.538 -12.195 4.879 1.00 93.69 94 GLY A N 1
ATOM 776 C CA . GLY A 1 94 ? -8.904 -12.663 5.115 1.00 93.69 94 GLY A CA 1
ATOM 777 C C . GLY A 1 94 ? -9.750 -11.695 5.941 1.00 93.69 94 GLY A C 1
ATOM 778 O O . GLY A 1 94 ? -10.647 -12.136 6.650 1.00 93.69 94 GLY A O 1
ATOM 779 N N . ILE A 1 95 ? -9.446 -10.395 5.893 1.00 95.38 95 ILE A N 1
ATOM 780 C CA . ILE A 1 95 ? -10.195 -9.371 6.624 1.00 95.38 95 ILE A CA 1
ATOM 781 C C . ILE A 1 95 ? -11.451 -9.016 5.836 1.00 95.38 95 ILE A C 1
ATOM 783 O O . ILE A 1 95 ? -11.362 -8.649 4.662 1.00 95.38 95 ILE A O 1
ATOM 787 N N . GLU A 1 96 ? -12.611 -9.105 6.481 1.00 96.44 96 GLU A N 1
ATOM 788 C CA . GLU A 1 96 ? -13.890 -8.775 5.863 1.00 96.44 96 GLU A CA 1
ATOM 789 C C . GLU A 1 96 ? -14.067 -7.264 5.698 1.00 96.44 96 GLU A C 1
ATOM 791 O O . GLU A 1 96 ? -13.541 -6.450 6.457 1.00 96.44 96 GLU A O 1
ATOM 796 N N . ARG A 1 97 ? -14.862 -6.866 4.706 1.00 97.00 97 ARG A N 1
ATOM 797 C CA . ARG A 1 97 ? -15.074 -5.462 4.345 1.00 97.00 97 ARG A CA 1
ATOM 798 C C . ARG A 1 97 ? -15.481 -4.535 5.515 1.00 97.00 97 ARG A C 1
ATOM 800 O O . ARG A 1 97 ? -14.964 -3.412 5.556 1.00 97.00 97 ARG A O 1
ATOM 807 N N . PRO A 1 98 ? -16.369 -4.926 6.454 1.00 97.06 98 PRO A N 1
ATOM 808 C CA . PRO A 1 98 ? -16.673 -4.103 7.629 1.00 97.06 98 PRO A CA 1
ATOM 809 C C . PRO A 1 98 ? -15.475 -3.953 8.577 1.00 97.06 98 PRO A C 1
ATOM 811 O O . PRO A 1 98 ? -15.253 -2.871 9.120 1.00 97.06 98 PRO A O 1
ATOM 814 N N . ASP A 1 99 ? -14.665 -5.003 8.722 1.00 95.88 99 ASP A N 1
ATOM 815 C CA . ASP A 1 99 ? -13.465 -4.978 9.558 1.00 95.88 99 ASP A CA 1
ATOM 816 C C . ASP A 1 99 ? -12.367 -4.108 8.944 1.00 95.88 99 ASP A C 1
ATOM 818 O O . ASP A 1 99 ? -11.652 -3.429 9.676 1.00 95.88 99 ASP A O 1
ATOM 822 N N . VAL A 1 100 ? -12.250 -4.057 7.611 1.00 96.56 100 VAL A N 1
ATOM 823 C CA . VAL A 1 100 ? -11.340 -3.111 6.942 1.00 96.56 100 VAL A CA 1
ATOM 824 C C . VAL A 1 100 ? -11.727 -1.667 7.272 1.00 96.56 100 VAL A C 1
ATOM 826 O O . VAL A 1 100 ? -10.860 -0.872 7.635 1.00 96.56 100 VAL A O 1
ATOM 829 N N . ASP A 1 101 ? -13.019 -1.324 7.191 1.00 94.94 101 ASP A N 1
ATOM 830 C CA . ASP A 1 101 ? -13.502 0.018 7.546 1.00 94.94 101 ASP A CA 1
ATOM 831 C C . ASP A 1 101 ? -13.186 0.351 9.011 1.00 94.94 101 ASP A C 1
ATOM 833 O O . ASP A 1 101 ? -12.598 1.398 9.295 1.00 94.94 101 ASP A O 1
ATOM 837 N N . TYR A 1 102 ? -13.470 -0.582 9.924 1.00 94.12 102 TYR A N 1
ATOM 838 C CA . TYR A 1 102 ? -13.147 -0.435 11.341 1.00 94.12 102 TYR A CA 1
ATOM 839 C C . TYR A 1 102 ? -11.641 -0.264 11.589 1.00 94.12 102 TYR A C 1
ATOM 841 O O . TYR A 1 102 ? -11.234 0.655 12.302 1.00 94.12 102 TYR A O 1
ATOM 849 N N . ILE A 1 103 ? -10.795 -1.108 10.989 1.00 94.31 103 ILE A N 1
ATOM 850 C CA . ILE A 1 103 ? -9.337 -1.027 11.133 1.00 94.31 103 ILE A CA 1
ATOM 851 C C . ILE A 1 103 ? -8.846 0.348 10.691 1.00 94.31 103 ILE A C 1
ATOM 853 O O . ILE A 1 103 ? -8.062 0.967 11.413 1.00 94.31 103 ILE A O 1
ATOM 857 N N . MET A 1 104 ? -9.328 0.860 9.557 1.00 95.81 104 MET A N 1
ATOM 858 C CA . MET A 1 104 ? -8.938 2.182 9.066 1.00 95.81 104 MET A CA 1
ATOM 859 C C . MET A 1 104 ? -9.343 3.308 10.030 1.00 95.81 104 MET A C 1
ATOM 861 O O . MET A 1 104 ? -8.580 4.255 10.218 1.00 95.81 104 MET A O 1
ATOM 865 N N . GLU A 1 105 ? -10.473 3.192 10.729 1.00 94.75 105 GLU A N 1
ATOM 866 C CA . GLU A 1 105 ? -10.876 4.157 11.766 1.00 94.75 105 GLU A CA 1
ATOM 867 C C . GLU A 1 105 ? -9.921 4.201 12.976 1.00 94.75 105 GLU A C 1
ATOM 869 O O . GLU A 1 105 ? -9.866 5.205 13.690 1.00 94.75 105 GLU A O 1
ATOM 874 N N . THR A 1 106 ? -9.077 3.182 13.174 1.00 93.06 106 THR A N 1
ATOM 875 C CA . THR A 1 106 ? -8.080 3.160 14.263 1.00 93.06 106 THR A CA 1
ATOM 876 C C . THR A 1 106 ? -6.816 3.993 13.990 1.00 93.06 106 THR A C 1
ATOM 878 O O . THR A 1 106 ? -5.918 4.064 14.837 1.00 93.06 106 THR A O 1
ATOM 881 N N . PHE A 1 107 ? -6.741 4.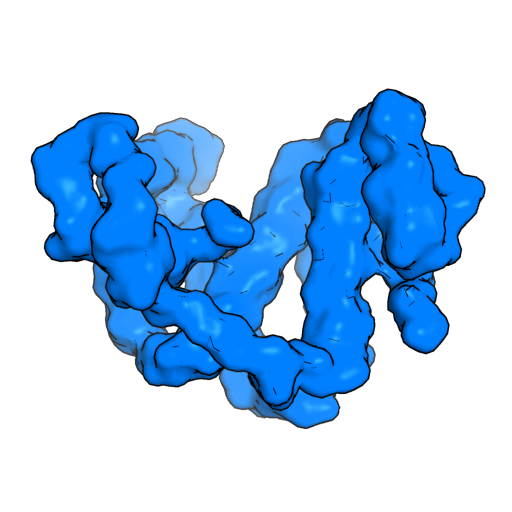687 12.845 1.00 93.12 107 PHE A N 1
ATOM 882 C CA . PHE A 1 107 ? -5.607 5.528 12.437 1.00 93.12 107 PHE A CA 1
ATOM 883 C C . PHE A 1 107 ? -5.950 7.037 12.439 1.00 93.12 107 PHE A C 1
ATOM 885 O O . PHE A 1 107 ? -5.924 7.695 11.393 1.00 93.12 107 PHE A O 1
ATOM 892 N N . PRO A 1 108 ? -6.183 7.664 13.614 1.00 92.62 108 PRO A N 1
ATOM 893 C CA . PRO A 1 108 ? -6.698 9.036 13.709 1.00 92.62 108 PRO A CA 1
ATOM 894 C C . PRO A 1 108 ? -5.753 10.099 13.134 1.00 92.62 108 PRO A C 1
ATOM 896 O O . PRO A 1 108 ? -6.201 11.142 12.661 1.00 92.62 108 PRO A O 1
ATOM 899 N N . ILE A 1 109 ? -4.438 9.852 13.148 1.00 94.31 109 ILE A N 1
ATOM 900 C CA . ILE A 1 109 ? -3.452 10.781 12.575 1.00 94.31 109 ILE A CA 1
ATOM 901 C C . ILE A 1 109 ? -3.577 10.829 11.050 1.00 94.31 109 ILE A C 1
ATOM 903 O O . ILE A 1 109 ? -3.518 11.920 10.485 1.00 94.31 109 ILE A O 1
ATOM 907 N N . VAL A 1 110 ? -3.754 9.673 10.402 1.00 93.94 110 VAL A N 1
ATOM 908 C CA . VAL A 1 110 ? -3.942 9.594 8.946 1.00 93.94 110 VAL A CA 1
ATOM 909 C C . VAL A 1 110 ? -5.261 10.266 8.587 1.00 93.94 110 VAL A C 1
ATOM 911 O O . VAL A 1 110 ? -5.259 11.205 7.800 1.00 93.94 110 VAL A O 1
ATOM 914 N N . LYS A 1 111 ? -6.352 9.903 9.277 1.00 95.88 111 LYS A N 1
ATOM 915 C CA . LYS A 1 111 ? -7.669 10.529 9.101 1.00 95.88 111 LYS A CA 1
ATOM 916 C C . LYS A 1 111 ? -7.618 12.052 9.202 1.00 95.88 111 LYS A C 1
ATOM 918 O O . LYS A 1 111 ? -8.121 12.746 8.327 1.00 95.88 111 LYS A O 1
ATOM 923 N N . ARG A 1 112 ? -6.983 12.592 10.248 1.00 96.06 112 ARG A N 1
ATOM 924 C CA . ARG A 1 112 ? -6.874 14.045 10.444 1.00 96.06 112 ARG A CA 1
ATOM 925 C C . ARG A 1 112 ? -6.083 14.725 9.325 1.00 96.06 112 ARG A C 1
ATOM 927 O O . ARG A 1 112 ? -6.456 15.820 8.921 1.00 96.06 112 ARG A O 1
ATOM 934 N N . LYS A 1 113 ? -4.992 14.109 8.855 1.00 96.31 113 LYS A N 1
ATOM 935 C CA . LYS A 1 113 ? -4.184 14.646 7.749 1.00 96.31 113 LYS A CA 1
ATOM 936 C C . LYS A 1 113 ? -4.970 14.652 6.439 1.00 96.31 113 LYS A C 1
ATOM 938 O O . LYS A 1 113 ? -4.994 15.683 5.777 1.00 96.31 113 LYS A O 1
ATOM 943 N N . ASP A 1 114 ? -5.655 13.557 6.127 1.00 96.69 114 ASP A N 1
ATOM 944 C CA . ASP A 1 114 ? -6.472 13.448 4.918 1.00 96.69 114 ASP A CA 1
ATOM 945 C C . ASP A 1 114 ? -7.624 14.450 4.928 1.00 96.69 114 ASP A C 1
ATOM 947 O O . ASP A 1 114 ? -7.791 15.192 3.967 1.00 96.69 114 ASP A O 1
ATOM 951 N N . VAL A 1 115 ? -8.364 14.553 6.036 1.00 97.19 115 VAL A N 1
ATOM 952 C CA . VAL A 1 115 ? -9.474 15.511 6.150 1.00 97.19 115 VAL A CA 1
ATOM 953 C C . VAL A 1 115 ? -8.974 16.950 6.029 1.00 97.19 115 VAL A C 1
ATOM 955 O O . VAL A 1 115 ? -9.618 17.763 5.375 1.00 97.19 115 VAL A O 1
ATOM 958 N N . ALA A 1 116 ? -7.813 17.274 6.605 1.00 97.25 116 ALA A N 1
ATOM 959 C CA . ALA A 1 116 ? -7.229 18.607 6.476 1.00 97.25 116 ALA A CA 1
ATOM 960 C C . ALA A 1 116 ? -6.779 18.931 5.039 1.00 97.25 116 ALA A C 1
ATOM 962 O O . ALA A 1 116 ? -6.894 20.078 4.619 1.00 97.25 116 ALA A O 1
ATOM 963 N N . ALA A 1 117 ? -6.264 17.946 4.296 1.00 95.81 117 ALA A N 1
ATOM 964 C CA . ALA A 1 117 ? -5.743 18.140 2.942 1.00 95.81 117 ALA A CA 1
ATOM 965 C C . ALA A 1 117 ? -6.812 18.016 1.840 1.00 95.81 117 ALA A C 1
ATOM 967 O O . ALA A 1 117 ? -6.709 18.671 0.806 1.00 95.81 117 ALA A O 1
ATOM 968 N N . HIS A 1 118 ? -7.824 17.172 2.047 1.00 95.25 118 HIS A N 1
ATOM 969 C CA . HIS A 1 118 ? -8.762 16.730 1.010 1.00 95.25 118 HIS A CA 1
ATOM 970 C C . HIS A 1 118 ? -10.240 16.860 1.408 1.00 95.25 118 HIS A C 1
ATOM 972 O O . HIS A 1 118 ? -11.112 16.651 0.572 1.00 95.25 118 HIS A O 1
ATOM 978 N N . GLY A 1 1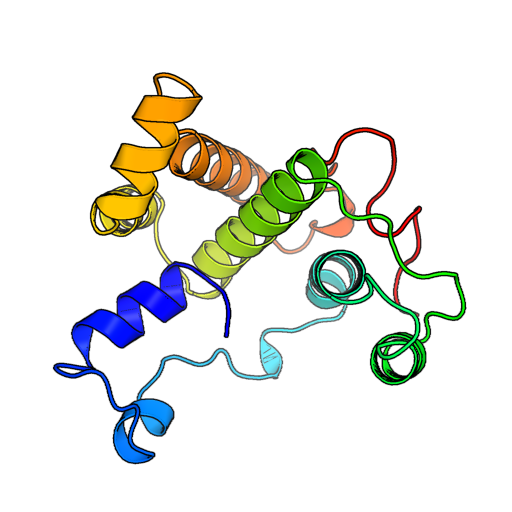19 ? -10.549 17.185 2.667 1.00 96.31 119 GLY A N 1
ATOM 979 C CA . GLY A 1 119 ? -11.924 17.297 3.168 1.00 96.31 119 GLY A CA 1
ATOM 980 C C . GLY A 1 119 ? -12.619 15.961 3.466 1.00 96.31 119 GLY A C 1
ATOM 981 O O . GLY A 1 119 ? -13.700 15.964 4.050 1.00 96.31 119 GLY A O 1
ATOM 982 N N . SER A 1 120 ? -12.001 14.827 3.126 1.00 96.50 120 SER A N 1
ATOM 983 C CA . SER A 1 120 ? -12.517 13.474 3.370 1.00 96.50 120 SER A CA 1
ATOM 984 C C . SER A 1 120 ? -11.425 12.543 3.902 1.00 96.50 120 SER A C 1
ATOM 986 O O . SER A 1 120 ? -10.244 12.900 3.914 1.00 96.50 120 SER A O 1
ATOM 988 N N . TYR A 1 121 ? -11.791 11.333 4.345 1.00 97.25 121 TYR A N 1
ATOM 989 C CA . TYR A 1 121 ? -10.797 10.317 4.706 1.00 97.25 121 TYR A CA 1
ATOM 990 C C . TYR A 1 121 ? -10.334 9.559 3.450 1.00 97.25 121 TYR A C 1
ATOM 992 O O . TYR A 1 121 ? -10.542 8.351 3.311 1.00 97.25 121 TYR A O 1
ATOM 1000 N N . ARG A 1 122 ? -9.690 10.299 2.543 1.00 97.12 122 ARG A N 1
ATOM 1001 C CA . ARG A 1 122 ? -9.316 9.872 1.190 1.00 97.12 122 ARG A CA 1
ATOM 1002 C C . ARG A 1 122 ? -8.597 8.518 1.137 1.00 97.12 122 ARG A C 1
ATOM 1004 O O . ARG A 1 122 ? -8.917 7.695 0.286 1.00 97.12 122 ARG A O 1
ATOM 1011 N N . THR A 1 123 ? -7.650 8.259 2.040 1.00 97.25 123 THR A N 1
ATOM 1012 C CA . THR A 1 123 ? -6.909 6.986 2.100 1.00 97.25 123 THR A CA 1
ATOM 1013 C C . THR A 1 123 ? -7.839 5.811 2.377 1.00 97.25 123 THR A C 1
ATOM 1015 O O . THR A 1 123 ? -7.756 4.790 1.698 1.00 97.25 123 THR A O 1
ATOM 1018 N N . LYS A 1 124 ? -8.755 5.955 3.345 1.00 97.75 124 LYS A N 1
ATOM 1019 C CA . LYS A 1 124 ? -9.746 4.919 3.653 1.00 97.75 124 LYS A CA 1
ATOM 1020 C C . LYS A 1 124 ? -10.666 4.689 2.460 1.00 97.75 124 LYS A C 1
ATOM 1022 O O . LYS A 1 124 ? -10.860 3.552 2.055 1.00 97.75 124 LYS A O 1
ATOM 1027 N N . GLU A 1 125 ? -11.194 5.762 1.881 1.00 98.19 125 GLU A N 1
ATOM 1028 C CA . GLU A 1 125 ? -12.092 5.695 0.723 1.00 98.19 125 GLU A CA 1
ATOM 1029 C C . GLU A 1 125 ? -11.432 4.988 -0.471 1.00 98.19 125 GLU A C 1
ATOM 1031 O O . GLU A 1 125 ? -12.046 4.112 -1.078 1.00 98.19 125 GLU A O 1
ATOM 1036 N N . ALA A 1 126 ? -10.165 5.296 -0.765 1.00 98.19 126 ALA A N 1
ATOM 1037 C CA . ALA A 1 126 ? -9.410 4.642 -1.830 1.00 98.19 126 ALA A CA 1
ATOM 1038 C C . ALA A 1 126 ? -9.171 3.151 -1.554 1.00 98.19 126 ALA A C 1
ATOM 1040 O O . ALA A 1 126 ? -9.443 2.331 -2.428 1.00 98.19 126 ALA A O 1
ATOM 1041 N N . ILE A 1 127 ? -8.713 2.791 -0.348 1.00 98.38 127 ILE A N 1
ATOM 1042 C CA . ILE A 1 127 ? -8.466 1.389 0.029 1.00 98.38 127 ILE A CA 1
ATOM 1043 C C . ILE A 1 127 ? -9.757 0.576 -0.039 1.00 98.38 127 ILE A C 1
ATOM 1045 O O . ILE A 1 127 ? -9.763 -0.497 -0.631 1.00 98.38 127 ILE A O 1
ATOM 1049 N N . LEU A 1 128 ? -10.854 1.085 0.529 1.00 98.44 128 LEU A N 1
ATOM 1050 C CA . LEU A 1 128 ? -12.146 0.400 0.500 1.00 98.44 128 LEU A CA 1
ATOM 1051 C C . LEU A 1 128 ? -12.662 0.240 -0.932 1.00 98.44 128 LEU A C 1
ATOM 1053 O O . LEU A 1 128 ? -13.143 -0.828 -1.292 1.00 98.44 128 LEU A O 1
ATOM 1057 N N . SER A 1 129 ? -12.505 1.271 -1.763 1.00 98.25 129 SER A N 1
ATOM 1058 C CA . SER A 1 129 ? -12.918 1.217 -3.162 1.00 98.25 129 SER A CA 1
ATOM 1059 C C . SER A 1 129 ? -12.129 0.175 -3.963 1.00 98.25 129 SER A C 1
ATOM 1061 O O . SER A 1 129 ? -12.738 -0.597 -4.698 1.00 98.25 129 SER A O 1
ATOM 1063 N N . VAL A 1 130 ? -10.803 0.102 -3.793 1.00 98.38 130 VAL A N 1
ATOM 1064 C CA . VAL A 1 130 ? -9.989 -0.932 -4.455 1.00 98.38 130 VAL A CA 1
ATOM 1065 C C . VAL A 1 130 ? -10.270 -2.317 -3.874 1.00 98.38 130 VAL A C 1
ATOM 1067 O O . VAL A 1 130 ? -10.328 -3.292 -4.616 1.00 98.38 130 VAL A O 1
ATOM 1070 N N . TYR A 1 131 ? -10.487 -2.426 -2.562 1.00 98.44 131 TYR A N 1
ATOM 1071 C CA . TYR A 1 131 ? -10.874 -3.685 -1.927 1.00 98.44 131 TYR A CA 1
ATOM 1072 C C . TYR A 1 131 ? -12.156 -4.237 -2.557 1.00 98.44 131 TYR A C 1
ATOM 1074 O O . TYR A 1 131 ? -12.207 -5.417 -2.905 1.00 98.44 131 TYR A O 1
ATOM 1082 N N . ASP A 1 132 ? -13.170 -3.387 -2.740 1.00 98.38 132 ASP A N 1
ATOM 1083 C CA . ASP A 1 132 ? -14.453 -3.776 -3.328 1.00 98.38 132 ASP A CA 1
ATOM 1084 C C . ASP A 1 132 ? -14.270 -4.256 -4.786 1.00 98.38 132 ASP A C 1
ATOM 1086 O O . ASP A 1 132 ? -14.831 -5.283 -5.177 1.00 98.38 132 ASP A O 1
ATOM 1090 N N . GLU A 1 133 ? -13.407 -3.599 -5.569 1.00 98.00 133 GLU A N 1
ATOM 1091 C CA . GLU A 1 133 ? -13.059 -4.019 -6.937 1.00 98.00 133 GLU A CA 1
ATOM 1092 C C . GLU A 1 133 ? -12.311 -5.354 -6.987 1.00 98.00 133 GLU A C 1
ATOM 1094 O O . GLU A 1 133 ? -12.683 -6.245 -7.752 1.00 98.00 133 GLU A O 1
ATOM 1099 N N . LEU A 1 134 ? -11.276 -5.523 -6.161 1.00 97.69 134 LEU A N 1
ATOM 1100 C CA . LEU A 1 134 ? -10.500 -6.763 -6.098 1.00 97.69 134 LEU A CA 1
ATOM 1101 C C . LEU A 1 134 ? -11.352 -7.939 -5.604 1.00 97.69 134 LEU A C 1
ATOM 1103 O O . LEU A 1 134 ? -11.189 -9.062 -6.083 1.00 97.69 134 LEU A O 1
ATOM 1107 N N . THR A 1 135 ? -12.287 -7.678 -4.687 1.00 97.62 135 THR A N 1
ATOM 1108 C CA . THR A 1 135 ? -13.261 -8.669 -4.212 1.00 97.62 135 THR A CA 1
ATOM 1109 C C . THR A 1 135 ? -14.187 -9.107 -5.341 1.00 97.62 135 THR A C 1
ATOM 1111 O O . THR A 1 135 ? -14.371 -10.305 -5.549 1.00 97.62 135 THR A O 1
ATOM 1114 N N . ALA A 1 136 ? -14.743 -8.153 -6.095 1.00 97.50 136 ALA A N 1
ATOM 1115 C CA . ALA A 1 136 ? -15.631 -8.441 -7.220 1.00 97.50 136 ALA A CA 1
ATOM 1116 C C . ALA A 1 136 ? -14.910 -9.162 -8.373 1.00 97.50 136 ALA A C 1
ATOM 1118 O O . ALA A 1 136 ? -15.492 -10.030 -9.025 1.00 97.50 136 ALA A O 1
ATOM 1119 N N . LEU A 1 137 ? -13.645 -8.818 -8.619 1.00 96.81 137 LEU A N 1
ATOM 1120 C CA . LEU A 1 137 ? -12.815 -9.439 -9.649 1.00 96.81 137 LEU A CA 1
ATOM 1121 C C . LEU A 1 137 ? -12.408 -10.875 -9.283 1.00 96.81 137 LEU A C 1
ATOM 1123 O O . LEU A 1 137 ? -12.432 -11.768 -10.136 1.00 96.81 137 LEU A O 1
ATOM 1127 N N . GLY A 1 138 ? -12.051 -11.085 -8.015 1.00 95.62 138 GLY A N 1
ATOM 1128 C CA . GLY A 1 138 ? -11.475 -12.319 -7.496 1.00 95.62 138 GLY A CA 1
ATOM 1129 C C . GLY A 1 138 ? -9.954 -12.388 -7.680 1.00 95.62 138 GLY A C 1
ATOM 1130 O O . GLY A 1 138 ? -9.406 -12.026 -8.721 1.00 95.62 138 GLY A O 1
ATOM 1131 N N . LEU A 1 139 ? -9.253 -12.918 -6.671 1.00 93.50 139 LEU A N 1
ATOM 1132 C CA . LEU A 1 139 ? -7.781 -12.939 -6.627 1.00 93.50 139 LEU A CA 1
ATOM 1133 C C . LEU A 1 139 ? -7.112 -13.809 -7.709 1.00 93.50 139 LEU A C 1
ATOM 1135 O O . LEU A 1 139 ? -5.912 -13.679 -7.942 1.00 93.50 139 LEU A O 1
ATOM 1139 N N . GLU A 1 140 ? -7.855 -14.688 -8.378 1.00 91.94 140 GLU A N 1
ATOM 1140 C CA . GLU A 1 140 ? -7.329 -15.480 -9.501 1.00 91.94 140 GLU A CA 1
ATOM 1141 C C . GLU A 1 140 ? -7.199 -14.644 -10.786 1.00 91.94 140 GLU A C 1
ATOM 1143 O O . GLU A 1 140 ? -6.373 -14.934 -11.652 1.00 91.94 140 GLU A O 1
ATOM 1148 N N . ARG A 1 141 ? -7.966 -13.551 -10.888 1.00 94.31 141 ARG A N 1
ATOM 1149 C CA . ARG A 1 141 ? -8.035 -12.671 -12.062 1.00 94.31 141 ARG A CA 1
ATOM 1150 C C . ARG A 1 141 ? -7.306 -11.342 -11.862 1.00 94.31 141 ARG A C 1
ATOM 1152 O O . ARG A 1 141 ? -7.565 -10.387 -12.581 1.00 94.31 141 ARG A O 1
ATOM 1159 N N . LEU A 1 142 ? -6.353 -11.268 -10.926 1.00 94.50 142 LEU A N 1
ATOM 1160 C CA . LEU A 1 142 ? -5.592 -10.037 -10.644 1.00 94.50 142 LEU A CA 1
ATOM 1161 C C . LEU A 1 142 ? -4.894 -9.436 -11.872 1.00 94.50 142 LEU A C 1
ATOM 1163 O O . LEU A 1 142 ? -4.702 -8.226 -11.924 1.00 94.50 142 LEU A O 1
ATOM 1167 N N . HIS A 1 143 ? -4.543 -10.257 -12.863 1.00 91.62 143 HIS A N 1
ATOM 1168 C CA . HIS A 1 143 ? -3.958 -9.806 -14.126 1.00 91.62 143 HIS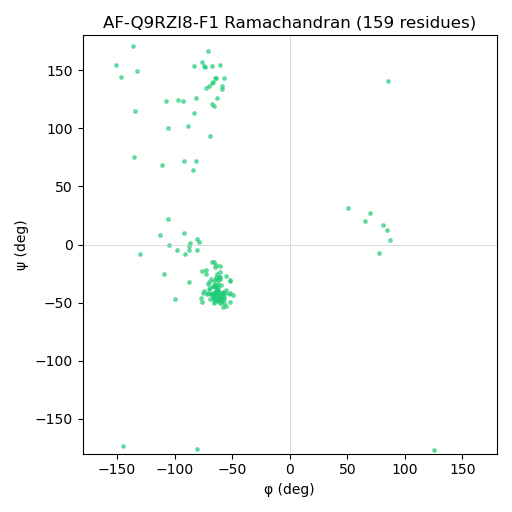 A CA 1
ATOM 1169 C C . HIS A 1 143 ? -4.906 -8.933 -14.973 1.00 91.62 143 HIS A C 1
ATOM 1171 O O . HIS A 1 143 ? -4.441 -8.199 -15.838 1.00 91.62 143 HIS A O 1
ATOM 1177 N N . GLU A 1 144 ? -6.218 -8.985 -14.722 1.00 94.50 144 GLU A N 1
ATOM 1178 C CA . GLU A 1 144 ? -7.228 -8.150 -15.385 1.00 94.50 144 GLU A CA 1
ATOM 1179 C C . GLU A 1 144 ? -7.495 -6.834 -14.636 1.00 94.50 144 GLU A C 1
ATOM 1181 O O . GLU A 1 144 ? -8.213 -5.971 -15.144 1.00 94.50 144 GLU A O 1
ATOM 1186 N N . TYR A 1 145 ? -6.950 -6.659 -13.425 1.00 95.88 145 TYR A N 1
ATOM 1187 C CA . TYR A 1 145 ? -7.170 -5.445 -12.644 1.00 95.88 145 TYR A CA 1
ATOM 1188 C C . TYR A 1 145 ? -6.504 -4.236 -13.316 1.00 95.88 145 TYR A C 1
ATOM 1190 O O . TYR A 1 145 ? -5.281 -4.182 -13.478 1.00 95.88 145 TYR A O 1
ATOM 1198 N N . ALA A 1 146 ? -7.309 -3.229 -13.650 1.00 93.94 146 ALA A N 1
ATOM 1199 C CA . ALA A 1 146 ? -6.831 -1.964 -14.186 1.00 93.94 146 ALA A CA 1
ATOM 1200 C C . ALA A 1 146 ? -6.400 -1.033 -13.044 1.00 93.94 146 ALA A C 1
ATOM 1202 O O . ALA A 1 146 ? -7.224 -0.571 -12.257 1.00 93.94 146 ALA A O 1
ATOM 1203 N N . SER A 1 147 ? -5.098 -0.749 -12.960 1.00 95.12 147 SER A N 1
ATOM 1204 C CA . SER A 1 147 ? -4.563 0.140 -11.926 1.00 95.12 147 SER A CA 1
ATOM 1205 C C . SER A 1 147 ? -5.078 1.572 -12.070 1.00 95.12 147 SER A C 1
ATOM 1207 O O . SER A 1 147 ? -5.209 2.092 -13.178 1.00 95.12 147 SER A O 1
ATOM 1209 N N . ARG A 1 148 ? -5.319 2.226 -10.931 1.00 95.00 148 ARG A N 1
ATOM 1210 C CA . ARG A 1 148 ? -5.796 3.615 -10.829 1.00 95.00 148 ARG A CA 1
ATOM 1211 C C . ARG A 1 148 ? -4.673 4.648 -10.844 1.00 95.00 148 ARG A C 1
ATOM 1213 O O . ARG A 1 148 ? -4.920 5.844 -10.707 1.00 95.00 148 ARG A O 1
ATOM 1220 N N . VAL A 1 149 ? -3.433 4.193 -10.977 1.00 95.00 149 VAL A N 1
ATOM 1221 C CA . VAL A 1 149 ? -2.255 5.053 -10.984 1.00 95.00 149 VAL A CA 1
ATOM 1222 C C . VAL A 1 149 ? -2.305 5.998 -12.201 1.00 95.00 149 VAL A C 1
ATOM 1224 O O . VAL A 1 149 ? -2.445 5.534 -13.335 1.00 95.00 149 VAL A O 1
ATOM 1227 N N . PRO A 1 150 ? -2.199 7.326 -12.011 1.00 92.75 150 PRO A N 1
ATOM 1228 C CA . PRO A 1 150 ? -2.300 8.285 -13.109 1.00 92.75 150 PRO A CA 1
ATOM 1229 C C . PRO A 1 150 ? -1.041 8.303 -13.976 1.00 92.75 150 PRO A C 1
ATOM 1231 O O . PRO A 1 150 ? 0.062 8.061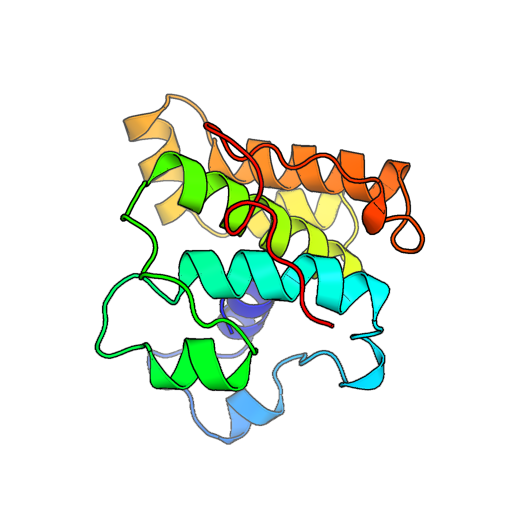 -13.495 1.00 92.75 150 PRO A O 1
ATOM 1234 N N . GLY A 1 151 ? -1.179 8.676 -15.250 1.00 85.25 151 GLY A N 1
ATOM 1235 C CA . GLY A 1 151 ? -0.027 8.941 -16.123 1.00 85.25 151 GLY A CA 1
ATOM 1236 C C . GLY A 1 151 ? 0.630 7.702 -16.742 1.00 85.25 151 GLY A C 1
ATOM 1237 O O . GLY A 1 151 ? 1.745 7.802 -17.240 1.00 85.25 151 GLY A O 1
ATOM 1238 N N . GLY A 1 152 ? -0.047 6.550 -16.739 1.00 86.31 152 GLY A N 1
ATOM 1239 C CA . GLY A 1 152 ? 0.390 5.340 -17.443 1.00 86.31 152 GLY A CA 1
ATOM 1240 C C . GLY A 1 152 ? 0.479 4.113 -16.542 1.00 86.31 152 GLY A C 1
ATOM 1241 O O . GLY A 1 152 ? 0.151 4.171 -15.358 1.00 86.31 152 GLY A O 1
ATOM 1242 N N . ALA A 1 153 ? 0.937 3.000 -17.116 1.00 93.19 153 ALA A N 1
ATOM 1243 C CA . ALA A 1 153 ? 1.016 1.716 -16.429 1.00 93.19 153 ALA A CA 1
ATOM 1244 C C . ALA A 1 153 ? 1.934 1.751 -15.190 1.00 93.19 153 ALA A C 1
ATOM 1246 O O . ALA A 1 153 ? 2.872 2.551 -15.092 1.00 93.19 153 ALA A O 1
ATOM 1247 N N . VAL A 1 154 ? 1.663 0.850 -14.245 1.00 95.50 154 VAL A N 1
ATOM 1248 C CA . VAL A 1 154 ? 2.540 0.588 -13.094 1.00 95.50 154 VAL A CA 1
ATOM 1249 C C . VAL A 1 154 ? 3.913 0.153 -13.601 1.00 95.50 154 VAL A C 1
ATOM 1251 O O . VAL A 1 154 ? 3.998 -0.628 -14.547 1.00 95.50 154 VAL A O 1
ATOM 1254 N N . ALA A 1 155 ? 4.976 0.679 -12.997 1.00 94.38 155 ALA A N 1
ATOM 1255 C CA . ALA A 1 155 ? 6.365 0.443 -13.375 1.00 94.38 155 ALA A CA 1
ATOM 1256 C C . ALA A 1 155 ? 6.642 0.661 -14.878 1.00 94.38 155 ALA A C 1
ATOM 1258 O O . ALA A 1 155 ? 7.458 -0.035 -15.476 1.00 94.38 155 ALA A O 1
ATOM 1259 N N . GLY A 1 156 ? 5.921 1.584 -15.528 1.00 91.12 156 GLY A N 1
ATOM 1260 C CA . GLY A 1 156 ? 6.049 1.814 -16.971 1.00 91.12 156 GLY A CA 1
ATOM 1261 C C . GLY A 1 156 ? 5.604 0.628 -17.839 1.00 91.12 156 GLY A C 1
ATOM 1262 O O . GLY A 1 156 ? 6.003 0.540 -18.995 1.00 91.12 156 GLY A O 1
ATOM 1263 N N . GLY A 1 157 ? 4.793 -0.285 -17.295 1.00 91.69 157 GLY A N 1
ATOM 1264 C CA . GLY A 1 157 ? 4.356 -1.510 -17.971 1.00 91.69 157 GLY A CA 1
ATOM 1265 C C . GLY A 1 157 ? 5.314 -2.688 -17.799 1.00 91.69 157 GLY A C 1
ATOM 1266 O O . GLY A 1 157 ? 5.076 -3.746 -18.374 1.00 91.69 157 GLY A O 1
ATOM 1267 N N . TRP A 1 158 ? 6.378 -2.526 -17.010 1.00 94.62 158 TRP A N 1
ATOM 1268 C CA . TRP A 1 158 ? 7.254 -3.631 -16.652 1.00 94.62 158 TRP A CA 1
ATOM 1269 C C . TRP A 1 158 ? 6.528 -4.639 -15.750 1.00 94.62 158 TRP A C 1
ATOM 1271 O O . TRP A 1 158 ? 5.806 -4.262 -14.824 1.00 94.62 158 TRP A O 1
ATOM 1281 N N . GLY A 1 159 ? 6.764 -5.923 -16.003 1.00 87.50 159 GLY A N 1
ATOM 1282 C CA . GLY A 1 159 ? 6.344 -7.026 -15.149 1.00 87.50 159 GLY A CA 1
ATOM 1283 C C . GLY A 1 159 ? 7.511 -7.989 -14.922 1.00 87.50 159 GLY A C 1
ATOM 1284 O O . GLY A 1 159 ? 8.373 -8.093 -15.797 1.00 87.50 159 GLY A O 1
ATOM 1285 N N . PRO A 1 160 ? 7.561 -8.666 -13.763 1.00 82.44 160 PRO A N 1
ATOM 1286 C CA . PRO A 1 160 ? 8.532 -9.730 -13.541 1.00 82.44 160 PRO A CA 1
ATOM 1287 C C . PRO A 1 160 ? 8.275 -10.891 -14.516 1.00 82.44 160 PRO A C 1
ATOM 1289 O O . PRO A 1 160 ? 7.116 -11.180 -14.824 1.00 82.44 160 PRO A O 1
ATOM 1292 N N . GLU A 1 161 ? 9.351 -11.524 -14.993 1.00 64.69 161 GLU A N 1
ATOM 1293 C CA . GLU A 1 161 ? 9.293 -12.766 -15.785 1.00 64.69 161 GLU A CA 1
ATOM 1294 C C . GLU A 1 161 ? 8.749 -13.957 -14.980 1.00 64.69 161 GLU A C 1
ATOM 1296 O O . GLU A 1 161 ? 8.997 -14.025 -13.750 1.00 64.69 161 GLU A O 1
#

Nearest PDB structures (foldseek):
  2bnl-assembly3_F  TM=2.569E-01  e=5.832E+00  Bacillus subtilis
  6jny-assembly2_B  TM=2.036E-01  e=7.159E+00  Enterobacteria phage SfI